Protein AF-A0A0B7NMJ6-F1 (afdb_monomer_lite)

Organism: NCBI:txid35722

Radius of gyration: 38.42 Å; chains: 1; bounding box: 89×41×103 Å

Foldseek 3Di:
DDDPDDDDPDDDPPPPDPPDDDPCVPVDDPVCLPPQDDDDPPDDPVVSVVSNVVSVVVVVVVVVVVVVVVVVVVVVVVVVVVVVVVVVVVVVVVVVVVVVVVVVVVVVLVPPPPNDPDDDPPPDDD

InterPro domains:
  IPR013960 DASH complex subunit Duo1 [PF08651] (50-121)
  IPR013960 DASH complex subunit Duo1 [PTHR28216] (41-123)

Sequence (126 aa):
MDEAETSPKSRHAIAFNKNGRRSTLLAIPP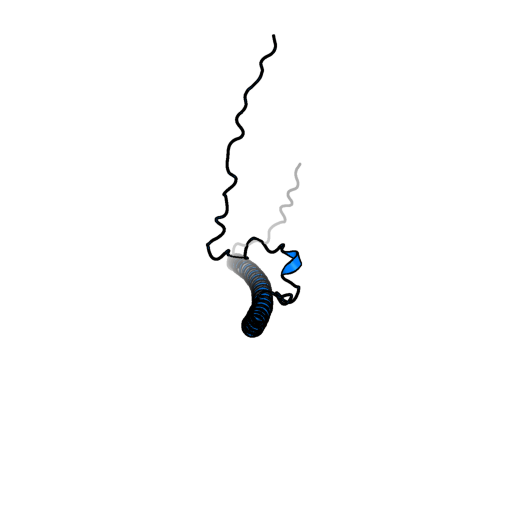TQLEEPPVDNPNNSDAENQQLRREYESVQSINRVLEGVIEDFAEAGRKIHQFSETVNQANKLLDIWVEILEKTQDVKSVLEDDTWKPNSRKRRASD

pLDDT: mean 73.38, std 19.42, range [42.97, 97.25]

Structure (mmCIF, N/CA/C/O backbone):
data_AF-A0A0B7NMJ6-F1
#
_entry.id   AF-A0A0B7NMJ6-F1
#
loop_
_atom_site.group_PDB
_atom_site.id
_atom_site.type_symbol
_atom_site.label_atom_id
_atom_site.label_alt_id
_atom_site.label_comp_id
_atom_site.label_asym_id
_atom_site.label_entity_id
_atom_site.label_seq_id
_atom_site.pdbx_PDB_ins_code
_atom_site.Cartn_x
_atom_site.Cartn_y
_atom_site.Cartn_z
_atom_site.occupancy
_atom_site.B_iso_or_equiv
_atom_site.auth_seq_id
_atom_site.auth_comp_id
_atom_site.auth_asym_id
_atom_site.auth_atom_id
_atom_site.pdbx_PDB_model_num
ATOM 1 N N . MET A 1 1 ? 21.576 35.096 61.604 1.00 44.84 1 MET A N 1
ATOM 2 C CA . MET A 1 1 ? 21.432 34.451 60.290 1.00 44.84 1 MET A CA 1
ATOM 3 C C . MET A 1 1 ? 20.595 33.223 60.531 1.00 44.84 1 MET A C 1
ATOM 5 O O . MET A 1 1 ? 21.002 32.421 61.356 1.00 44.84 1 MET A O 1
ATOM 9 N N . ASP A 1 2 ? 19.359 33.217 60.044 1.00 45.75 2 ASP A N 1
ATOM 10 C CA . ASP A 1 2 ? 18.909 32.194 59.097 1.00 45.75 2 ASP A CA 1
ATOM 11 C C . ASP A 1 2 ? 17.489 32.540 58.642 1.00 45.75 2 ASP A C 1
ATOM 13 O O . ASP A 1 2 ? 16.555 32.681 59.433 1.00 45.75 2 ASP A O 1
ATOM 17 N N . GLU A 1 3 ? 17.402 32.805 57.341 1.00 44.56 3 GLU A N 1
ATOM 18 C CA . GLU A 1 3 ? 16.206 33.109 56.568 1.00 44.56 3 GLU A CA 1
ATOM 19 C C . GLU A 1 3 ? 15.210 31.952 56.639 1.00 44.56 3 GLU A C 1
ATOM 21 O O . GLU A 1 3 ? 15.475 30.842 56.183 1.00 44.56 3 GLU A O 1
ATOM 26 N N . ALA A 1 4 ? 14.015 32.230 57.154 1.00 50.03 4 ALA A N 1
ATOM 27 C CA . ALA A 1 4 ? 12.851 31.411 56.868 1.00 50.03 4 ALA A CA 1
ATOM 28 C C . ALA A 1 4 ? 12.349 31.784 55.465 1.00 50.03 4 ALA A C 1
ATOM 30 O O . ALA A 1 4 ? 11.531 32.693 55.311 1.00 50.03 4 ALA A O 1
ATOM 31 N N . GLU A 1 5 ? 12.867 31.106 54.438 1.00 47.84 5 GLU A N 1
ATOM 32 C CA . GLU A 1 5 ? 12.331 31.173 53.079 1.00 47.84 5 GLU A CA 1
ATOM 33 C C . GLU A 1 5 ? 10.859 30.749 53.084 1.00 47.84 5 GLU A C 1
ATOM 35 O O . GLU A 1 5 ? 10.494 29.575 53.193 1.00 47.84 5 GLU A O 1
ATOM 40 N N . THR A 1 6 ? 9.979 31.734 52.943 1.00 58.41 6 THR A N 1
ATOM 41 C CA . THR A 1 6 ? 8.596 31.501 52.556 1.00 58.41 6 THR A CA 1
ATOM 42 C C . THR A 1 6 ? 8.601 31.257 51.051 1.00 58.41 6 THR A C 1
ATOM 44 O O . THR A 1 6 ? 8.815 32.193 50.282 1.00 58.41 6 THR A O 1
ATOM 47 N N . SER A 1 7 ? 8.361 30.021 50.615 1.00 52.59 7 SER A N 1
ATOM 48 C CA . SER A 1 7 ? 8.059 29.743 49.210 1.00 52.59 7 SER A CA 1
ATOM 49 C C . SER A 1 7 ? 6.614 29.241 49.069 1.00 52.59 7 SER A C 1
ATOM 51 O O . SER A 1 7 ? 6.183 28.359 49.824 1.00 52.59 7 SER A O 1
ATOM 53 N N . PRO A 1 8 ? 5.810 29.844 48.173 1.00 47.66 8 PRO A N 1
ATOM 54 C CA . PRO A 1 8 ? 4.365 29.686 48.145 1.00 47.66 8 PRO A CA 1
ATOM 55 C C . PRO A 1 8 ? 3.964 28.360 47.494 1.00 47.66 8 PRO A C 1
ATOM 57 O O . PRO A 1 8 ? 4.341 28.055 46.364 1.00 47.66 8 PRO A O 1
ATOM 60 N N . LYS A 1 9 ? 3.109 27.591 48.178 1.00 55.53 9 LYS A N 1
ATOM 61 C CA . LYS A 1 9 ? 2.404 26.445 47.585 1.00 55.53 9 LYS A CA 1
ATOM 62 C C . LYS A 1 9 ? 1.415 26.958 46.534 1.00 55.53 9 LYS A C 1
ATOM 64 O O . LYS A 1 9 ? 0.259 27.262 46.833 1.00 55.53 9 LYS A O 1
ATOM 69 N N . SER A 1 10 ? 1.892 27.094 45.300 1.00 43.91 10 SER A N 1
ATOM 70 C CA . SER A 1 10 ? 1.069 27.436 44.145 1.00 43.91 10 SER A CA 1
ATOM 71 C C . SER A 1 10 ? 0.181 26.249 43.764 1.00 43.91 10 SER A C 1
ATOM 73 O O . SER A 1 10 ? 0.655 25.222 43.285 1.00 43.91 10 SER A O 1
ATOM 75 N N . ARG A 1 11 ? -1.112 26.414 44.077 1.00 52.62 11 ARG A N 1
ATOM 76 C CA . ARG A 1 11 ? -2.336 26.095 43.305 1.00 52.62 11 ARG A CA 1
ATOM 77 C C . ARG A 1 11 ? -2.041 25.322 42.005 1.00 52.62 11 ARG A C 1
ATOM 79 O O . ARG A 1 11 ? -1.220 25.759 41.219 1.00 52.62 11 ARG A O 1
ATOM 86 N N . HIS A 1 12 ? -2.652 24.171 41.727 1.00 47.47 12 HIS A N 1
ATOM 87 C CA . HIS A 1 12 ? -4.047 24.061 41.298 1.00 47.47 12 HIS A CA 1
ATOM 88 C C . HIS A 1 12 ? -4.598 22.650 41.581 1.00 47.47 12 HIS A C 1
ATOM 90 O O . HIS A 1 12 ? -4.498 21.755 40.747 1.00 47.47 12 HIS A O 1
ATOM 96 N N . ALA A 1 13 ? -5.241 22.445 42.730 1.00 46.53 13 ALA A N 1
ATOM 97 C CA . ALA A 1 13 ? -6.199 21.350 42.844 1.00 46.53 13 ALA A CA 1
ATOM 98 C C . ALA A 1 13 ? -7.515 21.850 42.239 1.00 46.53 13 ALA A C 1
ATOM 100 O O . ALA A 1 13 ? -8.251 22.608 42.873 1.00 46.53 13 ALA A O 1
ATOM 101 N N . ILE A 1 14 ? -7.771 21.490 40.981 1.00 52.50 14 ILE A N 1
ATOM 102 C CA . ILE A 1 14 ? -9.076 21.686 40.352 1.00 52.50 14 ILE A CA 1
ATOM 103 C C . ILE A 1 14 ? -10.064 20.851 41.168 1.00 52.50 14 ILE A C 1
ATOM 105 O O . ILE A 1 14 ? -10.098 19.624 41.082 1.00 52.50 14 ILE A O 1
ATOM 109 N N . ALA A 1 15 ? -10.824 21.524 42.028 1.00 45.69 15 ALA A N 1
ATOM 110 C CA . ALA A 1 15 ? -11.925 20.921 42.751 1.00 45.69 15 ALA A CA 1
ATOM 111 C C . ALA A 1 15 ? -12.987 20.517 41.725 1.00 45.69 15 ALA A C 1
ATOM 113 O O . ALA A 1 15 ? -13.764 21.341 41.245 1.00 45.69 15 ALA A O 1
ATOM 114 N N . PHE A 1 16 ? -12.997 19.237 41.363 1.00 49.22 16 PHE A N 1
ATOM 115 C CA . PHE A 1 16 ? -14.052 18.669 40.541 1.00 49.22 16 PHE A CA 1
ATOM 116 C C . PHE A 1 16 ? -15.364 18.696 41.328 1.00 49.22 16 PHE A C 1
ATOM 118 O O . PHE A 1 16 ? -15.592 17.885 42.228 1.00 49.22 16 PHE A O 1
ATOM 125 N N . ASN A 1 17 ? -16.198 19.669 40.964 1.00 46.62 17 ASN A N 1
ATOM 126 C CA . ASN A 1 17 ? -17.594 19.821 41.347 1.00 46.62 17 ASN A CA 1
ATOM 127 C C . ASN A 1 17 ? -18.321 18.462 41.299 1.00 46.62 17 ASN A C 1
ATOM 129 O O . ASN A 1 17 ? -18.207 17.715 40.325 1.00 46.62 17 ASN A O 1
ATOM 133 N N . LYS A 1 18 ? -19.053 18.134 42.368 1.00 56.88 18 LYS A N 1
ATOM 134 C CA . LYS A 1 18 ? -19.748 16.851 42.544 1.00 56.88 18 LYS A CA 1
ATOM 135 C C . LYS A 1 18 ? -21.031 16.720 41.710 1.00 56.88 18 LYS A C 1
ATOM 137 O O . LYS A 1 18 ? -21.600 15.637 41.682 1.00 56.88 18 LYS A O 1
ATOM 142 N N . ASN A 1 19 ? -21.456 17.763 40.991 1.00 49.53 19 ASN A N 1
ATOM 143 C CA . ASN A 1 19 ? -22.792 17.811 40.379 1.00 49.53 19 ASN A CA 1
ATOM 144 C C . ASN A 1 19 ? -22.796 17.986 38.853 1.00 49.53 19 ASN A C 1
ATOM 146 O O . ASN A 1 19 ? -23.690 18.615 38.295 1.00 49.53 19 ASN A O 1
ATOM 150 N N . GLY A 1 20 ? -21.821 17.427 38.146 1.00 48.34 20 GLY A N 1
ATOM 151 C CA . GLY A 1 20 ? -21.826 17.453 36.688 1.00 48.34 20 GLY A CA 1
ATOM 152 C C . GLY A 1 20 ? -21.240 16.175 36.137 1.00 48.34 20 GLY A C 1
ATOM 153 O O . GLY A 1 20 ? -20.061 15.928 36.364 1.00 48.34 20 GLY A O 1
ATOM 154 N N . ARG A 1 21 ? -22.087 15.386 35.459 1.00 54.56 21 ARG A N 1
ATOM 155 C CA . ARG A 1 21 ? -21.770 14.384 34.423 1.00 54.56 21 ARG A CA 1
ATOM 156 C C . ARG A 1 21 ? -20.261 14.173 34.253 1.00 54.56 21 ARG A C 1
ATOM 158 O O . ARG A 1 21 ? -19.638 14.756 33.368 1.00 54.56 21 ARG A O 1
ATOM 165 N N . ARG A 1 22 ? -19.657 13.411 35.166 1.00 50.28 22 ARG A N 1
ATOM 166 C CA . ARG A 1 22 ? -18.221 13.142 35.136 1.00 50.28 22 ARG A CA 1
ATOM 167 C C . ARG A 1 22 ? -17.956 12.261 33.927 1.00 50.28 22 ARG A C 1
ATOM 169 O O . ARG A 1 22 ? -18.375 11.111 33.908 1.00 50.28 22 ARG A O 1
ATOM 176 N N . SER A 1 23 ? -17.273 12.817 32.932 1.00 52.62 23 SER A N 1
ATOM 177 C CA . SER A 1 23 ? -16.673 12.040 31.856 1.00 52.62 23 SER A CA 1
ATOM 178 C C . SER A 1 23 ? -15.676 11.064 32.488 1.00 52.62 23 SER A C 1
ATOM 180 O O . SER A 1 23 ? -14.648 11.477 33.025 1.00 52.62 23 SER A O 1
ATOM 182 N N . THR A 1 24 ? -16.018 9.776 32.501 1.00 58.53 24 THR A N 1
ATOM 183 C CA . THR A 1 24 ? -15.202 8.676 33.048 1.00 58.53 24 THR A CA 1
ATOM 184 C C . THR A 1 24 ? -13.991 8.344 32.171 1.00 58.53 24 THR A C 1
ATOM 186 O O . THR A 1 24 ? -13.150 7.547 32.571 1.00 58.53 24 THR A O 1
ATOM 189 N N . LEU A 1 25 ? -13.846 9.020 31.027 1.00 52.19 25 LEU A N 1
ATOM 190 C CA . LEU A 1 25 ? -12.791 8.813 30.030 1.00 52.19 25 LEU A CA 1
ATOM 191 C C . LEU A 1 25 ? -11.358 8.996 30.559 1.00 52.19 25 LEU A C 1
ATOM 193 O O . LEU A 1 25 ? -10.428 8.466 29.968 1.00 52.19 25 LEU A O 1
ATOM 197 N N . LEU A 1 26 ? -11.165 9.731 31.660 1.00 54.91 26 LEU A N 1
ATOM 198 C CA . LEU A 1 26 ? -9.835 10.013 32.226 1.00 54.91 26 LEU A CA 1
ATOM 199 C C . LEU A 1 26 ? -9.571 9.323 33.573 1.00 54.91 26 LEU A C 1
ATOM 201 O O . LEU A 1 26 ? -8.515 9.530 34.165 1.00 54.91 26 LEU A O 1
ATOM 205 N N . ALA A 1 27 ? -10.529 8.548 34.088 1.00 54.44 27 ALA A N 1
ATOM 206 C CA . ALA A 1 27 ? -10.420 7.897 35.396 1.00 54.44 27 ALA A CA 1
ATOM 207 C C . ALA A 1 27 ? -10.172 6.384 35.308 1.00 54.44 27 ALA A C 1
ATOM 209 O O . ALA A 1 27 ? -9.920 5.758 36.335 1.00 54.44 27 ALA A O 1
ATOM 210 N N . ILE A 1 28 ? -10.248 5.805 34.109 1.00 55.34 28 ILE A N 1
ATOM 211 C CA . ILE A 1 28 ? -10.023 4.377 33.896 1.00 55.34 28 ILE A CA 1
ATOM 212 C C . ILE A 1 28 ? -8.527 4.186 33.599 1.00 55.34 28 ILE A C 1
ATOM 214 O O . ILE A 1 28 ? -8.042 4.721 32.599 1.00 55.34 28 ILE A O 1
ATOM 218 N N . PRO A 1 29 ? -7.760 3.488 34.458 1.00 54.91 29 PRO A N 1
ATOM 219 C CA . PRO A 1 29 ? -6.391 3.112 34.133 1.00 54.91 29 PRO A CA 1
ATOM 220 C C . PRO A 1 29 ? -6.388 2.266 32.848 1.00 54.91 29 PRO A C 1
ATOM 222 O O . PRO A 1 29 ? -7.291 1.449 32.663 1.00 54.91 29 PRO A O 1
ATOM 225 N N . PRO A 1 30 ? -5.386 2.409 31.961 1.00 54.44 30 PRO A N 1
ATOM 226 C CA . PRO A 1 30 ? -5.366 1.731 30.660 1.00 54.44 30 PRO A CA 1
ATOM 227 C C . P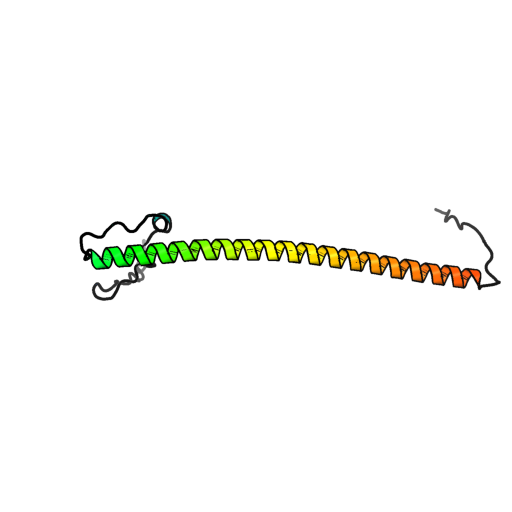RO A 1 30 ? -5.448 0.199 30.763 1.00 54.44 30 PRO A C 1
ATOM 229 O O . PRO A 1 30 ? -5.860 -0.460 29.818 1.00 54.44 30 PRO A O 1
ATOM 232 N N . THR A 1 31 ? -5.126 -0.366 31.928 1.00 49.78 31 THR A N 1
ATOM 233 C CA . THR A 1 31 ? -5.236 -1.796 32.241 1.00 49.78 31 THR A CA 1
ATOM 234 C C . THR A 1 31 ? -6.671 -2.300 32.445 1.00 49.78 31 THR A C 1
ATOM 236 O O . THR A 1 31 ? -6.870 -3.505 32.452 1.00 49.78 31 THR A O 1
ATOM 239 N N . GLN A 1 32 ? -7.668 -1.423 32.607 1.00 49.88 32 GLN A N 1
ATOM 240 C CA . GLN A 1 32 ? -9.083 -1.796 32.798 1.00 49.88 32 GLN A CA 1
ATOM 241 C C . GLN A 1 32 ? -9.925 -1.728 31.511 1.00 49.88 32 GLN A C 1
ATOM 243 O O . GLN A 1 32 ? -11.118 -2.007 31.550 1.00 49.88 32 GLN A O 1
ATOM 248 N N . LEU A 1 33 ? -9.339 -1.358 30.366 1.00 56.00 33 LEU A N 1
ATOM 249 C CA . LEU A 1 33 ? -10.059 -1.278 29.083 1.00 56.00 33 LEU A CA 1
ATOM 250 C C . LEU A 1 33 ? -10.403 -2.661 28.496 1.00 56.00 33 LEU A C 1
ATOM 252 O O . LEU A 1 33 ? -11.321 -2.773 27.683 1.00 56.00 33 LEU A O 1
ATOM 256 N N . GLU A 1 34 ? -9.690 -3.707 28.914 1.00 53.81 34 GLU A N 1
ATOM 257 C CA . GLU A 1 34 ? -9.887 -5.084 28.438 1.00 53.81 34 GLU A CA 1
ATOM 258 C C . GLU A 1 34 ? -10.852 -5.909 29.302 1.00 53.81 34 GLU A C 1
ATOM 260 O O . GLU A 1 34 ? -11.289 -6.978 28.876 1.00 53.81 34 GLU A O 1
ATOM 265 N N . GLU A 1 35 ? -11.210 -5.432 30.497 1.00 56.78 35 GLU A N 1
ATOM 266 C CA . GLU A 1 35 ? -12.144 -6.144 31.370 1.00 56.78 35 GLU A CA 1
ATOM 267 C C . GLU A 1 35 ? -13.595 -5.732 31.070 1.00 56.78 35 GLU A C 1
ATOM 269 O O . GLU A 1 35 ? -13.885 -4.542 30.904 1.00 56.78 35 GLU A O 1
ATOM 274 N N . PRO A 1 36 ? -14.532 -6.698 30.998 1.00 59.09 36 PRO A N 1
ATOM 275 C CA . PRO A 1 36 ? -15.937 -6.397 30.773 1.00 59.09 36 PRO A CA 1
ATOM 276 C C . PRO A 1 36 ? -16.474 -5.494 31.897 1.00 59.09 36 PRO A C 1
ATOM 278 O O . PRO A 1 36 ? -16.053 -5.646 33.048 1.00 59.09 36 PRO A O 1
ATOM 281 N N . PRO A 1 37 ? -17.427 -4.585 31.605 1.00 62.06 37 PRO A N 1
ATOM 282 C CA . PRO A 1 37 ? -17.986 -3.691 32.610 1.00 62.06 37 PRO A CA 1
ATOM 283 C C . PRO A 1 37 ? -18.510 -4.490 33.809 1.00 62.06 37 PRO A C 1
ATOM 285 O O . PRO A 1 37 ? -19.429 -5.299 33.669 1.00 62.06 37 PRO A O 1
ATOM 288 N N . VAL A 1 38 ? -17.915 -4.280 34.985 1.00 63.97 38 VAL A N 1
ATOM 289 C CA . VAL A 1 38 ? -18.430 -4.827 36.244 1.00 63.97 38 VAL A CA 1
ATOM 290 C C . VAL A 1 38 ? -19.785 -4.168 36.495 1.00 63.97 38 VAL A C 1
ATOM 292 O O . VAL A 1 38 ? -19.864 -2.937 36.517 1.00 63.97 38 VAL A O 1
ATOM 295 N N . ASP A 1 39 ? -20.848 -4.965 36.650 1.00 64.88 39 ASP A N 1
ATOM 296 C CA . ASP A 1 39 ? -22.195 -4.433 36.876 1.00 64.88 39 ASP A CA 1
ATOM 297 C C . ASP A 1 39 ? -22.175 -3.527 38.108 1.00 64.88 39 ASP A C 1
ATOM 299 O O . ASP A 1 39 ? -21.825 -3.947 39.215 1.00 64.88 39 ASP A O 1
ATOM 303 N N . ASN A 1 40 ? -22.519 -2.256 37.912 1.00 65.38 40 ASN A N 1
ATOM 304 C CA . ASN A 1 40 ? -22.544 -1.312 39.012 1.00 65.38 40 ASN A CA 1
ATOM 305 C C . ASN A 1 40 ? -23.840 -1.551 39.804 1.00 65.38 40 ASN A C 1
ATOM 307 O O . ASN A 1 40 ? -24.918 -1.358 39.233 1.00 65.38 40 ASN A O 1
ATOM 311 N N . PRO A 1 41 ? -23.778 -1.925 41.098 1.00 64.88 41 PRO A N 1
ATOM 312 C CA . PRO A 1 41 ? -24.968 -2.214 41.903 1.00 64.88 41 PRO A CA 1
ATOM 313 C C . PRO A 1 41 ? -25.866 -0.986 42.138 1.00 64.88 41 PRO A C 1
ATOM 315 O O . PRO A 1 41 ? -26.967 -1.128 42.659 1.00 64.88 41 PRO A O 1
ATOM 318 N N . ASN A 1 42 ? -25.405 0.216 41.769 1.00 67.31 42 ASN A N 1
ATOM 319 C CA . ASN A 1 42 ? -26.176 1.461 41.843 1.00 67.31 42 ASN A CA 1
ATOM 320 C C . ASN A 1 42 ? -26.923 1.821 40.544 1.00 67.31 42 ASN A C 1
ATOM 322 O O . ASN A 1 42 ? -27.710 2.766 40.563 1.00 67.31 42 ASN A O 1
ATOM 326 N N . ASN A 1 43 ? -26.670 1.122 39.434 1.00 67.88 43 ASN A N 1
ATOM 327 C CA . ASN A 1 43 ? -27.361 1.346 38.162 1.00 67.88 43 ASN A CA 1
ATOM 328 C C . ASN A 1 43 ? -28.537 0.381 38.012 1.00 67.88 43 ASN A C 1
ATOM 330 O O . ASN A 1 43 ? -28.520 -0.726 38.550 1.00 67.88 43 ASN A O 1
ATOM 334 N N . SER A 1 44 ? -29.546 0.782 37.240 1.00 74.06 44 SER A N 1
ATOM 335 C CA . SER A 1 44 ? -30.622 -0.138 36.869 1.00 74.06 44 SER A CA 1
ATOM 336 C C . SER A 1 44 ? -30.104 -1.246 35.939 1.00 74.06 44 SER A C 1
ATOM 338 O O . SER A 1 44 ? -29.191 -1.024 35.139 1.00 74.06 44 SER A O 1
ATOM 340 N N . ASP A 1 45 ? -30.717 -2.433 35.984 1.00 73.38 45 ASP A N 1
ATOM 341 C CA . ASP A 1 45 ? -30.348 -3.557 35.105 1.00 73.38 45 ASP A CA 1
ATOM 342 C C . ASP A 1 45 ? -30.386 -3.174 33.614 1.00 73.38 45 ASP A C 1
ATOM 344 O O . ASP A 1 45 ? -29.571 -3.645 32.821 1.00 73.38 45 ASP A O 1
ATOM 348 N N . ALA A 1 46 ? -31.292 -2.268 33.230 1.00 76.88 46 ALA A N 1
ATOM 349 C CA . ALA A 1 46 ? -31.403 -1.755 31.867 1.00 76.88 46 ALA A CA 1
ATOM 350 C C . ALA A 1 46 ? -30.192 -0.899 31.449 1.00 76.88 46 ALA A C 1
ATOM 352 O O . ALA A 1 46 ? -29.705 -1.030 30.324 1.00 76.88 46 ALA A O 1
ATOM 353 N N . GLU A 1 47 ? -29.678 -0.055 32.348 1.00 73.75 47 GLU A N 1
ATOM 354 C CA . GLU A 1 47 ? -28.481 0.759 32.099 1.00 73.75 47 GLU A CA 1
ATOM 355 C C . GLU A 1 47 ? -27.227 -0.116 32.023 1.00 73.75 47 GLU A C 1
ATOM 357 O O . GLU A 1 47 ? -26.418 0.057 31.115 1.00 73.75 47 GLU A O 1
ATOM 362 N N . ASN A 1 48 ? -27.092 -1.115 32.901 1.00 74.19 48 ASN A N 1
ATOM 363 C CA . ASN A 1 48 ? -25.975 -2.066 32.846 1.00 74.19 48 ASN A CA 1
ATOM 364 C C . ASN A 1 48 ? -25.994 -2.892 31.543 1.00 74.19 48 ASN A C 1
ATOM 366 O O . ASN A 1 48 ? -24.956 -3.076 30.903 1.00 74.19 48 ASN A O 1
ATOM 370 N N . GLN A 1 49 ? -27.172 -3.318 31.072 1.00 79.62 49 GLN A N 1
ATOM 371 C CA . GLN A 1 49 ? -27.316 -3.976 29.764 1.00 79.62 49 GLN A CA 1
ATOM 372 C C . GLN A 1 49 ? -26.984 -3.055 28.585 1.00 79.62 49 GLN A C 1
ATOM 374 O O . GLN A 1 49 ? -26.466 -3.510 27.563 1.00 79.62 49 GLN A O 1
ATOM 379 N N . GLN A 1 50 ? -27.307 -1.766 28.677 1.00 80.69 50 GLN A N 1
ATOM 380 C CA . GLN A 1 50 ? -26.930 -0.801 27.649 1.00 80.69 50 GLN A CA 1
ATOM 381 C C . GLN A 1 50 ? -25.410 -0.591 27.617 1.00 80.69 50 GLN A C 1
ATOM 383 O O . GLN A 1 50 ? -24.820 -0.680 26.544 1.00 80.69 50 GLN A O 1
ATOM 388 N N . LEU A 1 51 ? -24.768 -0.430 28.777 1.00 79.56 51 LEU A N 1
ATOM 389 C CA . LEU A 1 51 ? -23.313 -0.277 28.891 1.00 79.56 51 LEU A CA 1
ATOM 390 C C . LEU A 1 51 ? -22.548 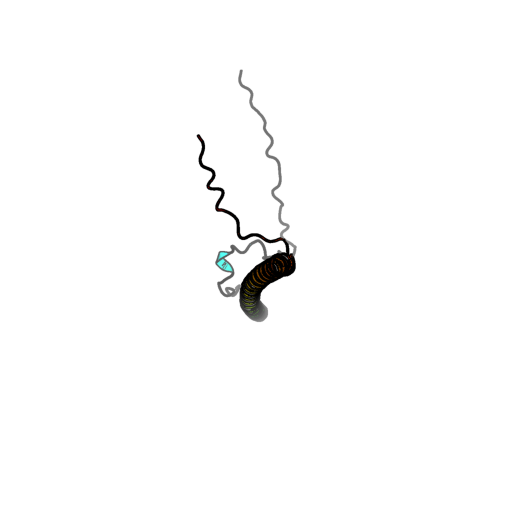-1.491 28.347 1.00 79.56 51 LEU A C 1
ATOM 392 O O . LEU A 1 51 ? -21.530 -1.326 27.681 1.00 79.56 51 LEU A O 1
ATOM 396 N N . ARG A 1 52 ? -23.053 -2.712 28.567 1.00 79.25 52 ARG A N 1
ATOM 397 C CA . ARG A 1 52 ? -22.484 -3.939 27.980 1.00 79.25 52 ARG A CA 1
ATOM 398 C C . ARG A 1 52 ? -22.540 -3.924 26.450 1.00 79.25 52 ARG A C 1
ATOM 400 O O . ARG A 1 52 ? -21.541 -4.221 25.805 1.00 79.25 52 ARG A O 1
ATOM 407 N N . ARG A 1 53 ? -23.673 -3.513 25.870 1.00 83.12 53 ARG A N 1
ATOM 408 C CA . ARG A 1 53 ? -23.827 -3.384 24.409 1.00 83.12 53 ARG A CA 1
ATOM 409 C C . ARG A 1 53 ? -22.918 -2.305 23.826 1.00 83.12 53 ARG A C 1
ATOM 411 O O . ARG A 1 53 ? -22.323 -2.506 22.772 1.00 83.12 53 ARG A O 1
ATOM 418 N N . GLU A 1 54 ? -22.799 -1.171 24.509 1.00 83.19 54 GLU A N 1
ATOM 419 C CA . GLU A 1 54 ? -21.884 -0.098 24.113 1.00 83.19 54 GLU A CA 1
ATOM 420 C C . GLU A 1 54 ? -20.424 -0.573 24.168 1.00 83.19 54 GLU A C 1
ATOM 422 O O . GLU A 1 54 ? -19.669 -0.331 23.228 1.00 83.19 54 GLU A O 1
ATOM 427 N N . TYR A 1 55 ? -20.045 -1.327 25.203 1.00 82.12 55 TYR A N 1
ATOM 428 C CA . TYR A 1 55 ? -18.711 -1.915 25.323 1.00 82.12 55 TYR A CA 1
ATOM 429 C C . TYR A 1 55 ? -18.407 -2.923 24.206 1.00 82.12 55 TYR A C 1
ATOM 431 O O . TYR A 1 55 ? -17.375 -2.813 23.547 1.00 82.12 55 TYR A O 1
ATOM 439 N N . GLU A 1 56 ? -19.316 -3.862 23.935 1.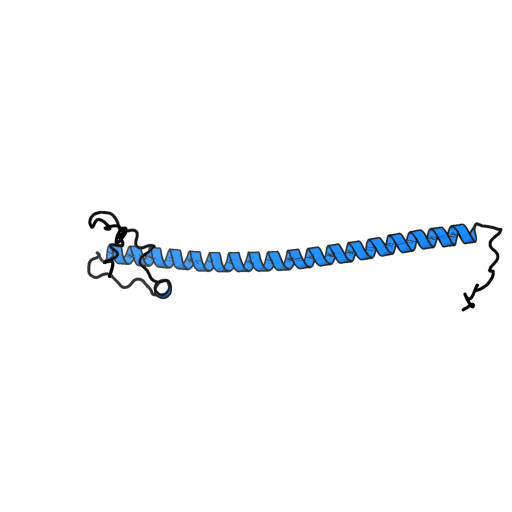00 85.44 56 GLU A N 1
ATOM 440 C CA . GLU A 1 56 ? -19.174 -4.820 22.829 1.00 85.44 56 GLU A CA 1
ATOM 441 C C . GLU A 1 56 ? -19.050 -4.107 21.477 1.00 85.44 56 GLU A C 1
ATOM 443 O O . GLU A 1 56 ? -18.220 -4.478 20.642 1.00 85.44 56 GLU A O 1
ATOM 448 N N . SER A 1 57 ? -19.821 -3.034 21.275 1.00 85.00 57 SER A N 1
ATOM 449 C CA . SER A 1 57 ? -19.720 -2.201 20.077 1.00 85.00 57 SER A CA 1
ATOM 450 C C . SER A 1 57 ? -18.348 -1.536 19.961 1.00 85.00 57 SER A C 1
ATOM 452 O O . SER A 1 57 ? -17.767 -1.533 18.876 1.00 85.00 57 SER A O 1
ATOM 454 N N . VAL A 1 58 ? -17.807 -0.983 21.050 1.00 88.81 58 VAL A N 1
ATOM 455 C CA . VAL A 1 58 ? -16.471 -0.364 21.057 1.00 88.81 58 VAL A CA 1
ATOM 456 C C . VAL A 1 58 ? -15.381 -1.410 20.818 1.00 88.81 58 VAL A C 1
ATOM 458 O O . VAL A 1 58 ? -14.468 -1.170 20.032 1.00 88.81 58 VAL A O 1
ATOM 461 N N . GLN A 1 59 ? -15.497 -2.600 21.410 1.00 87.44 59 GLN A N 1
ATOM 462 C CA . GLN A 1 59 ? -14.550 -3.692 21.185 1.00 87.44 59 GLN A CA 1
ATOM 463 C C . GLN A 1 59 ? -14.569 -4.163 19.724 1.00 87.44 59 GLN A C 1
ATOM 465 O O . GLN A 1 59 ? -13.516 -4.408 19.135 1.00 87.44 59 GLN A O 1
ATOM 470 N N . SER A 1 60 ? -15.754 -4.250 19.115 1.00 89.62 60 SER A N 1
ATOM 471 C CA . SER A 1 60 ? -15.887 -4.551 17.690 1.00 89.62 60 SER A CA 1
ATOM 472 C C . SER A 1 60 ? -15.214 -3.487 16.824 1.00 89.62 60 SER A C 1
ATOM 474 O O . SER A 1 60 ? -14.543 -3.832 15.855 1.00 89.62 60 SER A O 1
ATOM 476 N N . ILE A 1 61 ? -15.373 -2.205 17.165 1.00 89.25 61 ILE A N 1
ATOM 477 C CA . ILE A 1 61 ? -14.730 -1.103 16.438 1.00 89.25 61 ILE A CA 1
ATOM 478 C C . ILE A 1 61 ? -13.208 -1.186 16.570 1.00 89.25 61 ILE A C 1
ATOM 480 O O . ILE A 1 61 ? -12.518 -1.058 15.563 1.00 89.25 61 ILE A O 1
ATOM 484 N N . ASN A 1 62 ? -12.680 -1.463 17.764 1.00 90.94 62 ASN A N 1
ATOM 485 C CA . ASN A 1 62 ? -11.236 -1.603 17.967 1.00 90.94 62 ASN A CA 1
ATOM 486 C C . ASN A 1 62 ? -10.643 -2.726 17.108 1.00 90.94 62 ASN A C 1
ATOM 488 O O . ASN A 1 62 ? -9.647 -2.495 16.433 1.00 90.94 62 ASN A O 1
ATOM 492 N N . ARG A 1 63 ? -11.302 -3.890 17.030 1.00 90.12 63 ARG A N 1
ATOM 493 C CA . ARG A 1 63 ? -10.852 -4.993 16.159 1.00 90.12 63 ARG A CA 1
ATOM 494 C C . ARG A 1 63 ? -10.841 -4.609 14.678 1.00 90.12 63 ARG A C 1
ATOM 496 O O . ARG A 1 63 ? -9.932 -4.984 13.946 1.00 90.12 63 ARG A O 1
ATOM 503 N N . VAL A 1 64 ? -11.849 -3.863 14.222 1.00 94.44 64 VAL A N 1
ATOM 504 C CA . VAL A 1 64 ? -11.892 -3.377 12.834 1.00 94.44 64 VAL A CA 1
ATOM 505 C C . VAL A 1 64 ? -10.770 -2.370 12.583 1.00 94.44 64 VAL A C 1
ATOM 507 O O . VAL A 1 64 ? -10.116 -2.439 11.548 1.00 94.44 64 VAL A O 1
ATOM 510 N N . LEU A 1 65 ? -10.518 -1.458 13.524 1.00 92.62 65 LEU A N 1
ATOM 511 C CA . LEU A 1 65 ? -9.429 -0.487 13.414 1.00 92.62 65 LEU A CA 1
ATOM 512 C C . LEU A 1 65 ? -8.055 -1.160 13.411 1.00 92.62 65 LEU A C 1
ATOM 514 O O . LEU A 1 65 ? -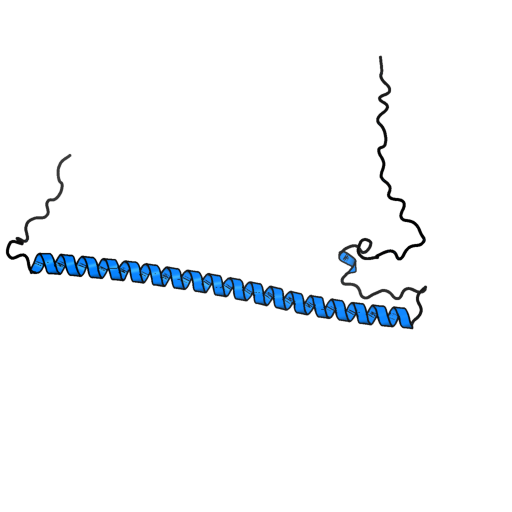7.200 -0.751 12.632 1.00 92.62 65 LEU A O 1
ATOM 518 N N . GLU A 1 66 ? -7.851 -2.200 14.217 1.00 93.69 66 GLU A N 1
ATOM 519 C CA . GLU A 1 66 ? -6.634 -3.018 14.182 1.00 93.69 66 GLU A CA 1
ATOM 520 C C . GLU A 1 66 ? -6.421 -3.641 12.798 1.00 93.69 66 GLU A C 1
ATOM 522 O O . GLU A 1 66 ? -5.333 -3.505 12.239 1.00 93.69 66 GLU A O 1
ATOM 527 N N . GLY A 1 67 ? -7.468 -4.218 12.199 1.00 93.81 67 GLY A N 1
ATOM 528 C CA . GLY A 1 67 ? -7.402 -4.751 10.834 1.00 93.81 67 GLY A CA 1
ATOM 529 C C . GLY A 1 67 ? -7.086 -3.677 9.789 1.00 93.81 67 GLY A C 1
ATOM 530 O O . GLY A 1 67 ? -6.229 -3.869 8.936 1.00 93.81 67 GLY A O 1
ATOM 531 N N . VAL A 1 68 ? -7.698 -2.495 9.896 1.00 95.62 68 VAL A N 1
ATOM 532 C CA . VAL A 1 68 ? -7.409 -1.371 8.989 1.00 95.62 68 VAL A CA 1
ATOM 533 C C . VAL A 1 68 ? -5.964 -0.879 9.139 1.00 95.62 68 VAL A C 1
ATOM 535 O O . VAL A 1 68 ? -5.326 -0.516 8.151 1.00 95.62 68 VAL A O 1
ATOM 538 N N . ILE A 1 69 ? -5.421 -0.862 10.358 1.00 94.75 69 ILE A N 1
ATOM 539 C CA . ILE A 1 69 ? -4.014 -0.514 10.600 1.00 94.75 69 ILE A CA 1
ATOM 540 C C . ILE A 1 69 ? -3.089 -1.560 9.970 1.00 94.75 69 ILE A C 1
ATOM 542 O O . ILE A 1 69 ? -2.082 -1.191 9.360 1.00 94.75 69 ILE A O 1
ATOM 546 N N . GLU A 1 70 ? -3.427 -2.843 10.080 1.00 95.75 70 GLU A N 1
ATOM 547 C CA . GLU A 1 70 ? -2.687 -3.926 9.434 1.00 95.75 70 GLU A CA 1
ATOM 548 C C . GLU A 1 70 ? -2.715 -3.795 7.903 1.00 95.75 70 GLU A C 1
ATOM 550 O O . GLU A 1 70 ? -1.655 -3.837 7.268 1.00 95.75 70 GLU A O 1
ATOM 555 N N . ASP A 1 71 ? -3.885 -3.517 7.325 1.00 95.56 71 ASP A N 1
ATOM 556 C CA . ASP A 1 71 ? -4.061 -3.272 5.891 1.00 95.56 71 ASP A CA 1
ATOM 557 C C . ASP A 1 71 ? -3.232 -2.070 5.419 1.00 95.56 71 ASP A C 1
ATOM 559 O O . ASP A 1 71 ? -2.552 -2.135 4.390 1.00 95.56 71 ASP A O 1
ATOM 563 N N . PHE A 1 72 ? -3.224 -0.968 6.178 1.00 96.25 72 PHE A N 1
ATOM 564 C CA . PHE A 1 72 ? -2.382 0.188 5.869 1.00 96.25 72 PHE A CA 1
ATOM 565 C C . PHE A 1 72 ? -0.892 -0.142 5.961 1.00 96.25 72 PHE A C 1
ATOM 567 O O . PHE A 1 72 ? -0.111 0.310 5.118 1.00 96.25 72 PHE A O 1
ATOM 574 N N . ALA A 1 73 ? -0.481 -0.947 6.942 1.00 95.25 73 ALA A N 1
ATOM 575 C CA . ALA A 1 73 ? 0.898 -1.401 7.051 1.00 95.25 73 ALA A CA 1
ATOM 576 C C . ALA A 1 73 ? 1.287 -2.287 5.855 1.00 95.25 73 ALA A C 1
ATOM 578 O O . ALA A 1 73 ? 2.388 -2.150 5.316 1.00 95.25 73 ALA A O 1
ATOM 579 N N . GLU A 1 74 ? 0.392 -3.163 5.394 1.00 95.75 74 GLU A N 1
ATOM 580 C CA . GLU A 1 74 ? 0.608 -3.974 4.195 1.00 95.75 74 GLU A CA 1
ATOM 581 C C . GLU A 1 74 ? 0.673 -3.121 2.925 1.00 95.75 74 GLU A C 1
ATOM 583 O O . GLU A 1 74 ? 1.596 -3.284 2.123 1.00 95.75 74 GLU A O 1
ATOM 588 N N . ALA A 1 75 ? -0.250 -2.175 2.755 1.00 95.56 75 ALA A N 1
ATOM 589 C CA . ALA A 1 75 ? -0.232 -1.228 1.647 1.00 95.56 75 ALA A CA 1
ATOM 590 C C . ALA A 1 75 ? 1.070 -0.409 1.632 1.00 95.56 75 ALA A C 1
ATOM 592 O O . ALA A 1 75 ? 1.681 -0.244 0.576 1.00 95.56 75 ALA A O 1
ATOM 593 N N . GLY A 1 76 ? 1.554 0.025 2.800 1.00 94.62 76 GLY A N 1
ATOM 594 C CA . GLY A 1 76 ? 2.842 0.701 2.949 1.00 94.62 76 GLY A CA 1
ATOM 595 C C . GLY A 1 76 ? 4.022 -0.162 2.492 1.00 94.62 76 GLY A C 1
ATOM 596 O O . GLY A 1 76 ? 4.859 0.303 1.715 1.00 94.62 76 GLY A O 1
ATOM 597 N N . ARG A 1 77 ? 4.062 -1.443 2.891 1.00 95.75 77 ARG A N 1
ATOM 598 C CA . ARG A 1 77 ? 5.086 -2.397 2.420 1.00 95.75 77 ARG A CA 1
ATOM 599 C C . ARG A 1 77 ? 5.031 -2.590 0.902 1.00 95.75 77 ARG A C 1
ATOM 601 O O . ARG A 1 77 ? 6.071 -2.562 0.247 1.00 95.75 77 ARG A O 1
ATOM 608 N N . LYS A 1 78 ? 3.831 -2.729 0.329 1.00 95.06 78 LYS A N 1
ATOM 609 C CA . LYS A 1 78 ? 3.635 -2.868 -1.125 1.00 95.06 78 LYS A CA 1
ATOM 610 C C . LYS A 1 78 ? 4.102 -1.630 -1.890 1.00 95.06 78 LYS A C 1
ATOM 612 O O . LYS A 1 78 ? 4.781 -1.766 -2.904 1.00 95.06 78 LYS A O 1
ATOM 617 N N . ILE A 1 79 ? 3.790 -0.428 -1.402 1.00 95.44 79 ILE A N 1
ATOM 618 C CA . ILE A 1 79 ? 4.246 0.831 -2.013 1.00 95.44 79 ILE A CA 1
ATOM 619 C C . ILE A 1 79 ? 5.773 0.943 -1.955 1.00 95.44 79 ILE A C 1
ATOM 621 O O . ILE A 1 79 ? 6.391 1.381 -2.926 1.00 95.44 79 ILE A O 1
ATOM 625 N N . HIS A 1 80 ? 6.396 0.512 -0.856 1.00 96.56 80 HIS A N 1
ATOM 626 C CA . HIS A 1 80 ? 7.852 0.475 -0.756 1.00 96.56 80 HIS A CA 1
ATOM 627 C C . HIS A 1 80 ? 8.470 -0.450 -1.816 1.00 96.56 80 HIS A C 1
ATOM 629 O O . HIS A 1 80 ? 9.324 -0.011 -2.583 1.00 96.56 80 HIS A O 1
ATOM 635 N N . GLN A 1 81 ? 7.964 -1.679 -1.942 1.00 96.62 81 GLN A N 1
ATOM 636 C CA . GLN A 1 81 ? 8.415 -2.630 -2.965 1.00 96.62 81 GLN A CA 1
ATOM 637 C C . GLN A 1 81 ? 8.195 -2.101 -4.394 1.00 96.62 81 GLN A C 1
ATOM 639 O O . GLN A 1 81 ? 9.042 -2.272 -5.277 1.00 96.62 81 GLN A O 1
ATOM 644 N N . PHE A 1 82 ? 7.067 -1.429 -4.639 1.00 96.50 82 PHE A N 1
ATOM 645 C CA . PHE A 1 82 ? 6.797 -0.785 -5.922 1.00 96.50 82 PHE A CA 1
ATOM 646 C C . PHE A 1 82 ? 7.827 0.313 -6.227 1.00 96.50 82 PHE A C 1
ATOM 648 O O . PHE A 1 82 ? 8.374 0.344 -7.327 1.00 96.50 82 PHE A O 1
ATOM 655 N N . SER A 1 83 ? 8.158 1.159 -5.247 1.00 96.69 83 SER A N 1
ATOM 656 C CA . SER A 1 83 ? 9.205 2.182 -5.376 1.00 96.69 83 SER A CA 1
ATOM 657 C C . SER A 1 83 ? 10.576 1.573 -5.691 1.00 96.69 83 SER A C 1
ATOM 659 O O . SER A 1 83 ? 11.276 2.043 -6.590 1.00 96.69 83 SER A O 1
ATOM 661 N N . GLU A 1 84 ? 10.954 0.479 -5.025 1.00 96.81 84 GLU A N 1
ATOM 662 C CA . GLU A 1 84 ? 12.191 -0.248 -5.339 1.00 96.81 84 GLU A CA 1
ATOM 663 C C . GLU A 1 84 ? 12.205 -0.776 -6.776 1.00 96.81 84 GLU A C 1
ATOM 665 O O . GLU A 1 84 ? 13.209 -0.636 -7.475 1.00 96.81 84 GLU A O 1
ATOM 670 N N . THR A 1 85 ? 11.083 -1.326 -7.239 1.00 96.31 85 THR A N 1
ATOM 671 C CA . THR A 1 85 ? 10.947 -1.834 -8.611 1.00 96.31 85 THR A CA 1
ATOM 672 C C . THR A 1 85 ? 11.084 -0.707 -9.634 1.00 96.31 85 THR A C 1
ATOM 674 O O . THR A 1 85 ? 11.813 -0.847 -10.614 1.00 96.31 85 THR A O 1
ATOM 677 N N . VAL A 1 86 ? 10.445 0.442 -9.392 1.00 97.00 86 VAL A N 1
ATOM 678 C CA . VAL A 1 86 ? 10.591 1.631 -10.246 1.00 97.00 86 VAL A CA 1
ATOM 679 C C . VAL A 1 86 ? 12.046 2.107 -10.272 1.00 97.00 86 VAL A C 1
ATOM 681 O O . VAL A 1 86 ? 12.578 2.397 -11.340 1.00 97.00 86 VAL A O 1
ATOM 684 N N . ASN A 1 87 ? 12.736 2.109 -9.131 1.00 96.62 87 ASN A N 1
ATOM 685 C CA . ASN A 1 87 ? 14.156 2.460 -9.077 1.00 96.62 87 ASN A CA 1
ATOM 686 C C . ASN A 1 87 ? 15.038 1.476 -9.860 1.00 96.62 87 ASN A C 1
ATOM 688 O O . ASN A 1 87 ? 15.992 1.893 -10.514 1.00 96.62 87 ASN A O 1
ATOM 692 N N . GLN A 1 88 ? 14.738 0.177 -9.820 1.00 96.31 88 GLN A N 1
ATOM 693 C CA . GLN A 1 88 ? 15.438 -0.824 -10.630 1.00 96.31 88 GLN A CA 1
ATOM 694 C C . GLN A 1 88 ? 15.183 -0.621 -12.128 1.00 96.31 88 GLN A C 1
ATOM 696 O O . GLN A 1 88 ? 16.122 -0.696 -12.918 1.00 96.31 88 GLN A O 1
ATOM 701 N N . ALA A 1 89 ? 13.943 -0.315 -12.515 1.00 95.44 89 ALA A N 1
ATOM 702 C CA . ALA A 1 89 ? 13.597 -0.001 -13.897 1.00 95.44 89 ALA A CA 1
ATOM 703 C C . ALA A 1 89 ? 14.324 1.260 -14.394 1.00 95.44 89 ALA A C 1
ATOM 705 O O . ALA A 1 89 ? 14.860 1.246 -15.499 1.00 95.44 89 ALA A O 1
ATOM 706 N N . ASN A 1 90 ? 14.421 2.304 -13.563 1.00 96.06 90 ASN A N 1
ATOM 707 C CA . ASN A 1 90 ? 15.186 3.512 -13.885 1.00 96.06 90 ASN A CA 1
ATOM 708 C C . ASN A 1 90 ? 16.669 3.195 -14.104 1.00 96.06 90 ASN A C 1
ATOM 710 O O . ASN A 1 90 ? 17.2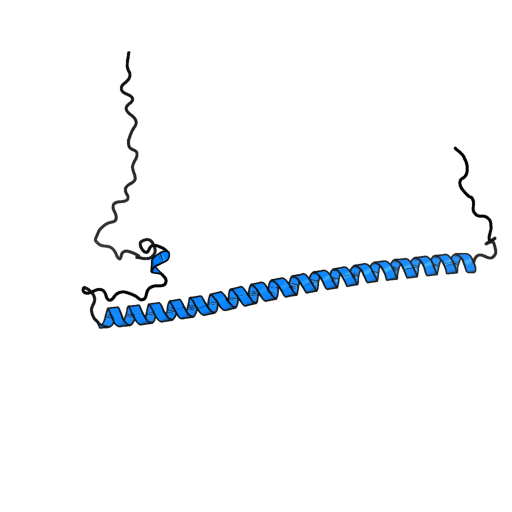17 3.572 -15.130 1.00 96.06 90 ASN A O 1
ATOM 714 N N . LYS A 1 91 ? 17.296 2.408 -13.218 1.00 96.75 91 LYS A N 1
ATOM 715 C CA . LYS A 1 91 ? 18.688 1.960 -13.414 1.00 96.75 91 LYS A CA 1
ATOM 716 C C . LYS A 1 91 ? 18.872 1.195 -14.720 1.00 96.75 91 LYS A C 1
ATOM 718 O O . LYS A 1 91 ? 19.884 1.351 -15.393 1.00 96.75 91 LYS A O 1
ATOM 723 N N . LEU A 1 92 ? 17.917 0.335 -15.068 1.00 96.69 92 LEU A N 1
ATOM 724 C CA . LEU A 1 92 ? 17.977 -0.398 -16.325 1.00 96.69 92 LEU A CA 1
ATOM 725 C C . LEU A 1 92 ? 17.873 0.558 -17.517 1.00 96.69 92 LEU A C 1
ATOM 727 O O . LEU A 1 92 ? 18.612 0.396 -18.480 1.00 96.69 92 LEU A O 1
ATOM 731 N N . LEU A 1 93 ? 16.994 1.557 -17.447 1.00 97.25 93 LEU A N 1
ATOM 732 C CA . LEU A 1 93 ? 16.871 2.592 -18.471 1.00 97.25 93 LEU A CA 1
ATOM 733 C C . LEU A 1 93 ? 18.169 3.397 -18.614 1.00 97.25 93 LEU A C 1
ATOM 735 O O . LEU A 1 93 ? 18.619 3.585 -19.740 1.00 97.25 93 LEU A O 1
ATOM 739 N N . ASP A 1 94 ? 18.815 3.778 -17.511 1.00 95.81 94 ASP A N 1
ATOM 740 C CA . ASP A 1 94 ? 20.125 4.442 -17.533 1.00 95.81 94 ASP A CA 1
ATOM 741 C C . ASP A 1 94 ? 21.175 3.580 -18.256 1.00 95.81 94 ASP A C 1
ATOM 743 O O . ASP A 1 94 ? 21.915 4.070 -19.108 1.00 95.81 94 ASP A O 1
ATOM 747 N N . ILE A 1 95 ? 21.189 2.267 -17.990 1.00 96.81 95 ILE A N 1
ATOM 748 C CA . ILE A 1 95 ? 22.070 1.316 -18.686 1.00 96.81 95 ILE A CA 1
ATOM 749 C C . ILE A 1 95 ? 21.737 1.250 -20.180 1.00 96.81 95 ILE A C 1
ATOM 751 O O . ILE A 1 95 ? 22.642 1.204 -21.011 1.00 96.81 95 ILE A O 1
ATOM 755 N N . TRP A 1 96 ? 20.456 1.240 -20.551 1.00 96.69 96 TRP A N 1
ATOM 756 C CA . TRP A 1 96 ? 20.059 1.252 -21.961 1.00 96.69 96 TRP A CA 1
ATOM 757 C C . TRP A 1 96 ? 20.513 2.524 -22.671 1.00 96.69 96 TRP A C 1
ATOM 759 O O . TRP A 1 96 ? 20.982 2.437 -23.804 1.00 96.69 96 TRP A O 1
ATOM 769 N N . VAL A 1 97 ? 20.427 3.681 -22.014 1.00 96.06 97 VAL A N 1
ATOM 770 C CA . VAL A 1 97 ? 20.955 4.942 -22.549 1.00 96.06 97 VAL A CA 1
ATOM 771 C C . VAL A 1 97 ? 22.469 4.843 -22.744 1.00 96.06 97 VAL A C 1
ATOM 773 O O . VAL A 1 97 ? 22.941 5.099 -23.848 1.00 96.06 97 VAL A O 1
ATOM 776 N N . GLU A 1 98 ? 23.219 4.362 -21.749 1.00 94.75 98 GLU A N 1
ATOM 777 C CA . GLU A 1 98 ? 24.675 4.178 -21.862 1.00 94.75 98 GLU A CA 1
ATOM 778 C C . GLU A 1 98 ? 25.055 3.218 -23.007 1.00 94.75 98 GLU A C 1
ATOM 780 O O . GLU A 1 98 ? 26.003 3.461 -23.758 1.00 94.75 98 GLU A O 1
ATOM 785 N N . ILE A 1 99 ? 24.320 2.113 -23.171 1.00 94.94 99 ILE A N 1
ATOM 786 C CA . ILE A 1 99 ? 24.547 1.153 -24.262 1.00 94.94 99 ILE A CA 1
ATOM 787 C C . ILE A 1 99 ? 24.304 1.814 -25.620 1.00 94.94 99 ILE A C 1
ATOM 789 O O . ILE A 1 99 ? 25.073 1.589 -26.558 1.00 94.94 99 ILE A O 1
ATOM 793 N N . LEU A 1 100 ? 23.247 2.617 -25.743 1.00 93.12 100 LEU A N 1
ATOM 794 C CA . LEU A 1 100 ? 22.930 3.315 -26.984 1.00 93.12 100 LEU A CA 1
ATOM 795 C C . LEU A 1 100 ? 23.981 4.380 -27.315 1.00 93.12 100 LEU A C 1
ATOM 797 O O . LEU A 1 100 ? 24.434 4.423 -28.458 1.00 93.12 100 LEU A O 1
ATOM 801 N N . GLU A 1 101 ? 24.436 5.155 -26.329 1.00 92.31 101 GLU A N 1
ATOM 802 C CA . GLU A 1 101 ? 25.539 6.113 -26.489 1.00 92.31 101 GLU A CA 1
ATOM 803 C C . GLU A 1 101 ? 26.815 5.411 -26.969 1.00 92.31 101 GLU A C 1
ATOM 805 O O . GLU A 1 101 ? 27.368 5.767 -28.009 1.00 92.31 101 GLU A O 1
ATOM 810 N N . LYS A 1 102 ? 27.226 4.322 -26.304 1.00 90.56 102 LYS A N 1
ATOM 811 C CA . LYS A 1 102 ? 28.393 3.528 -26.731 1.00 90.56 102 LYS A CA 1
ATOM 812 C C . LYS A 1 102 ? 28.232 2.950 -28.131 1.00 90.56 102 LYS A C 1
ATOM 814 O O . LYS A 1 102 ? 29.205 2.849 -28.874 1.00 90.56 102 LYS A O 1
ATOM 819 N N . THR A 1 103 ? 27.020 2.547 -28.501 1.00 92.56 103 THR A N 1
ATOM 820 C CA . THR A 1 103 ? 26.742 2.028 -29.846 1.00 92.56 103 THR A CA 1
ATOM 821 C C . THR A 1 103 ? 26.898 3.128 -30.892 1.00 92.56 103 THR A C 1
ATOM 823 O O . THR A 1 103 ? 27.473 2.884 -31.953 1.00 92.56 103 THR A O 1
ATOM 826 N N . GLN A 1 104 ? 26.441 4.345 -30.593 1.00 87.50 104 GLN A N 1
ATOM 827 C CA . GLN A 1 104 ? 26.643 5.505 -31.454 1.00 87.50 104 GLN A CA 1
ATOM 828 C C . GLN A 1 104 ? 28.128 5.864 -31.577 1.00 87.50 104 GLN A C 1
ATOM 830 O O . GLN A 1 104 ? 28.590 6.113 -32.689 1.00 87.50 104 GLN A O 1
ATOM 835 N N . ASP A 1 105 ? 28.881 5.832 -30.480 1.00 80.81 105 ASP A N 1
ATOM 836 C CA . ASP A 1 105 ? 30.323 6.091 -30.498 1.00 80.81 105 ASP A CA 1
ATOM 837 C C . ASP A 1 105 ? 31.067 5.065 -31.356 1.00 80.81 105 ASP A C 1
ATOM 839 O O . ASP A 1 105 ? 31.872 5.430 -32.213 1.00 80.81 105 ASP A O 1
ATOM 843 N N . VAL A 1 106 ? 30.759 3.774 -31.188 1.00 86.88 106 VAL A N 1
ATOM 844 C CA . VAL A 1 106 ? 31.344 2.700 -32.005 1.00 86.88 106 VAL A CA 1
ATOM 845 C C . VAL A 1 106 ? 30.975 2.866 -33.475 1.00 86.88 106 VAL A C 1
ATOM 847 O O . VAL A 1 106 ? 31.828 2.682 -34.339 1.00 86.88 106 VAL A O 1
ATOM 850 N N . LYS A 1 107 ? 29.726 3.236 -33.775 1.00 87.56 107 LYS A N 1
ATOM 851 C CA . LYS A 1 107 ? 29.290 3.507 -35.146 1.00 87.56 107 LYS A CA 1
ATOM 852 C C . LYS A 1 107 ? 30.066 4.681 -35.749 1.00 87.56 107 LYS A C 1
ATOM 854 O O . LYS A 1 107 ? 30.567 4.556 -36.857 1.00 87.56 107 LYS A O 1
ATOM 859 N N . SER A 1 108 ? 30.190 5.783 -35.014 1.00 82.56 108 SER A N 1
ATOM 860 C CA . SER A 1 108 ? 30.940 6.970 -35.437 1.00 82.56 108 SER A CA 1
ATOM 861 C C . SER A 1 108 ? 32.402 6.628 -35.740 1.00 82.56 108 SER A C 1
ATOM 863 O O . SER A 1 108 ? 32.933 7.013 -36.773 1.00 82.56 108 SER A O 1
ATOM 865 N N . VAL A 1 109 ? 33.027 5.812 -34.885 1.00 81.25 109 VAL A N 1
ATOM 866 C CA . VAL A 1 109 ? 34.387 5.293 -35.087 1.00 81.25 109 VAL A CA 1
ATOM 867 C C . VAL A 1 109 ? 34.493 4.384 -36.316 1.00 81.25 109 VAL A C 1
ATOM 869 O O . VAL A 1 109 ? 35.500 4.425 -37.014 1.00 81.25 109 VAL A O 1
ATOM 872 N N . LEU A 1 110 ? 33.482 3.553 -36.582 1.00 80.75 110 LEU A N 1
ATOM 873 C CA . LEU A 1 110 ? 33.460 2.661 -37.745 1.00 80.75 110 LEU A CA 1
ATOM 874 C C . LEU A 1 110 ? 33.237 3.420 -39.063 1.00 80.75 110 LEU A C 1
ATOM 876 O O . LEU A 1 110 ? 33.741 2.995 -40.098 1.00 80.75 110 LEU A O 1
ATOM 880 N N . GLU A 1 111 ? 32.468 4.509 -39.030 1.00 78.50 111 GLU A N 1
ATOM 881 C CA . GLU A 1 111 ? 32.222 5.390 -40.180 1.00 78.50 111 GLU A CA 1
ATOM 882 C C . GLU A 1 111 ? 33.376 6.382 -40.429 1.00 78.50 111 GLU A C 1
ATOM 884 O O . GLU A 1 111 ? 33.467 6.949 -41.518 1.00 78.50 111 GLU A O 1
ATOM 889 N N . ASP A 1 112 ? 34.279 6.576 -39.461 1.00 72.56 112 ASP A N 1
ATOM 890 C CA . ASP A 1 112 ? 35.487 7.387 -39.618 1.00 72.56 112 ASP A CA 1
ATOM 891 C C . ASP A 1 112 ? 36.592 6.600 -40.350 1.00 72.56 112 ASP A C 1
ATOM 893 O O . ASP A 1 112 ? 37.329 5.797 -39.773 1.00 72.56 112 ASP A O 1
ATOM 897 N N . ASP A 1 113 ? 36.745 6.881 -41.646 1.00 61.34 113 ASP A N 1
ATOM 898 C CA . ASP A 1 113 ? 37.734 6.277 -42.556 1.00 61.34 113 ASP A CA 1
ATOM 899 C C . ASP A 1 113 ? 39.203 6.577 -42.155 1.00 61.34 113 ASP A C 1
ATOM 901 O O . ASP A 1 113 ? 40.154 6.048 -42.738 1.00 61.34 113 ASP A O 1
ATOM 905 N N . THR A 1 114 ? 39.424 7.434 -41.146 1.00 62.28 114 THR A N 1
ATOM 906 C CA . THR A 1 114 ? 40.754 7.736 -40.590 1.00 62.28 114 THR A CA 1
ATOM 907 C C . THR A 1 114 ? 41.113 6.914 -39.351 1.00 62.28 114 THR A C 1
ATOM 909 O O . THR A 1 114 ? 42.246 7.018 -38.853 1.00 62.28 114 THR A O 1
ATOM 912 N N . TRP A 1 115 ? 40.200 6.070 -38.855 1.00 57.66 115 TRP A N 1
ATOM 913 C CA . TRP A 1 115 ? 40.407 5.332 -37.615 1.00 57.66 115 TRP A CA 1
ATOM 914 C C . TRP A 1 115 ? 41.490 4.254 -37.760 1.00 57.66 115 TRP A C 1
ATOM 916 O O . TRP A 1 115 ? 41.285 3.154 -38.272 1.00 57.66 115 TRP A O 1
ATOM 926 N N . LYS A 1 116 ? 42.696 4.570 -37.276 1.00 59.06 116 LYS A N 1
ATOM 927 C CA . LYS A 1 116 ? 43.787 3.600 -37.150 1.00 59.06 116 LYS A CA 1
ATOM 928 C C . LYS A 1 116 ? 43.666 2.852 -35.818 1.00 59.06 116 LYS A C 1
ATOM 930 O O . LYS A 1 116 ? 43.560 3.508 -34.778 1.00 59.06 116 LYS A O 1
ATOM 935 N N . PRO A 1 117 ? 43.791 1.512 -35.793 1.00 56.16 117 PRO A N 1
ATOM 936 C CA . PRO A 1 117 ? 43.799 0.740 -34.557 1.00 56.16 117 PRO A CA 1
ATOM 937 C C . PRO A 1 117 ? 45.153 0.914 -33.853 1.00 56.16 117 PRO A C 1
ATOM 939 O O . PRO A 1 117 ? 46.010 0.033 -33.878 1.00 56.16 117 PRO A O 1
ATOM 942 N N . ASN A 1 118 ? 45.393 2.077 -33.244 1.00 54.12 118 ASN A N 1
ATOM 943 C CA . ASN A 1 118 ? 46.718 2.416 -32.743 1.00 54.12 118 ASN A CA 1
ATOM 944 C C . ASN A 1 118 ? 46.779 2.470 -31.222 1.00 54.12 118 ASN A C 1
ATOM 946 O O . ASN A 1 118 ? 46.424 3.451 -30.578 1.00 54.12 118 ASN A O 1
ATOM 950 N N . SER A 1 119 ? 47.460 1.446 -30.711 1.00 48.38 119 SER A N 1
ATOM 951 C CA . SER A 1 119 ? 48.366 1.496 -29.568 1.00 48.38 119 SER A CA 1
ATOM 952 C C . SER A 1 119 ? 47.727 1.732 -28.202 1.00 48.38 119 SER A C 1
ATOM 954 O O . SER A 1 119 ? 47.356 2.837 -27.821 1.00 48.38 119 SER A O 1
ATOM 956 N N . ARG A 1 120 ? 47.759 0.672 -27.387 1.00 50.38 120 ARG A N 1
ATOM 957 C CA . ARG A 1 120 ? 47.863 0.791 -25.932 1.00 50.38 120 ARG A CA 1
ATOM 958 C C . ARG A 1 120 ? 48.939 1.828 -25.613 1.00 50.38 120 ARG A C 1
ATOM 960 O O . ARG A 1 120 ? 50.122 1.491 -25.562 1.00 50.38 120 ARG A O 1
ATOM 967 N N . LYS A 1 121 ? 48.549 3.069 -25.337 1.00 51.34 121 LYS A N 1
ATOM 968 C CA . LYS A 1 121 ? 49.397 3.975 -24.575 1.00 51.34 121 LYS A CA 1
ATOM 969 C C . LYS A 1 121 ? 49.311 3.494 -23.134 1.00 51.34 121 LYS A C 1
ATOM 971 O O . LYS A 1 121 ? 48.534 4.003 -22.333 1.00 51.34 121 LYS A O 1
ATOM 976 N N . ARG A 1 122 ? 50.064 2.425 -22.835 1.00 48.38 122 ARG A N 1
ATOM 977 C CA . ARG A 1 122 ? 50.426 2.084 -21.461 1.00 48.38 122 ARG A CA 1
ATOM 978 C C . ARG A 1 122 ? 51.025 3.364 -20.891 1.00 48.38 122 ARG A C 1
ATOM 980 O O . ARG A 1 122 ? 52.081 3.788 -21.354 1.00 48.38 122 ARG A O 1
ATOM 987 N N . ARG A 1 123 ? 50.326 4.010 -19.955 1.00 44.59 123 ARG A N 1
ATOM 988 C CA . ARG A 1 123 ? 50.969 4.975 -19.067 1.00 44.59 123 ARG A CA 1
ATOM 989 C C . ARG A 1 123 ? 51.998 4.177 -18.274 1.00 44.59 123 ARG A C 1
ATOM 991 O O . ARG A 1 123 ? 51.653 3.473 -17.335 1.00 44.59 123 ARG A O 1
ATOM 998 N N . ALA A 1 124 ? 53.229 4.212 -18.755 1.00 50.84 124 ALA A N 1
ATOM 999 C CA . ALA A 1 124 ? 54.421 3.904 -18.002 1.00 50.84 124 ALA A CA 1
ATOM 1000 C C . ALA A 1 124 ? 55.207 5.211 -17.937 1.00 50.84 124 ALA A C 1
ATOM 1002 O O . ALA A 1 124 ? 55.661 5.679 -18.979 1.00 50.84 124 ALA A O 1
ATOM 1003 N N . SER A 1 125 ? 55.292 5.789 -16.741 1.00 48.22 125 SER A N 1
ATOM 1004 C CA . SER A 1 125 ? 56.402 6.622 -16.261 1.00 48.22 125 SER A CA 1
ATOM 1005 C C . SER A 1 125 ? 56.047 7.159 -14.870 1.00 48.22 125 SER A C 1
ATOM 1007 O O . SER A 1 125 ? 55.039 7.859 -14.772 1.00 48.22 125 SER A O 1
ATOM 1009 N N . ASP A 1 126 ? 56.872 6.754 -13.894 1.00 42.97 126 ASP A N 1
ATOM 1010 C CA . ASP A 1 126 ? 57.182 7.316 -12.557 1.00 42.97 126 ASP A CA 1
ATOM 1011 C C . ASP A 1 126 ? 56.115 8.112 -11.788 1.00 42.97 126 ASP A C 1
ATOM 1013 O O . ASP A 1 126 ? 55.749 9.229 -12.218 1.00 42.97 126 ASP A O 1
#

Secondary structure (DSSP, 8-state):
-----------------TTS---GGGTS-GGGSSSPPPPPTTS-HHHHHHHHHHHHHHHHHHHHHHHHHHHHHHHHHHHHHHHHHHHHHHHHHHHHHHHHHHHHHHHHHHH-TT------------